Protein AF-A0A3G8LV46-F1 (afdb_monomer_lite)

Structure (mmCIF, N/CA/C/O backbone):
data_AF-A0A3G8LV46-F1
#
_entry.id   AF-A0A3G8LV46-F1
#
loop_
_atom_site.group_PDB
_atom_s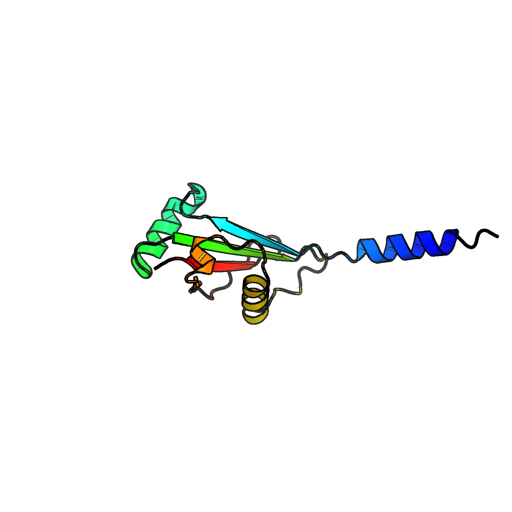ite.id
_atom_site.type_symbol
_atom_site.label_atom_id
_atom_site.label_alt_id
_atom_site.label_comp_id
_atom_site.label_asym_id
_atom_site.label_entity_id
_atom_site.label_seq_id
_atom_site.pdbx_PDB_ins_code
_atom_site.Cartn_x
_atom_site.Cartn_y
_atom_site.Cartn_z
_atom_site.occupancy
_atom_site.B_iso_or_equiv
_atom_site.auth_seq_id
_atom_site.auth_comp_id
_atom_site.auth_asym_id
_atom_site.auth_atom_id
_atom_site.pdbx_PDB_model_num
ATOM 1 N N . MET A 1 1 ? 39.991 30.733 -20.916 1.00 45.88 1 MET A N 1
ATOM 2 C CA . MET A 1 1 ? 39.259 29.447 -21.000 1.00 45.88 1 MET A CA 1
ATOM 3 C C . MET A 1 1 ? 38.400 29.296 -19.752 1.00 45.88 1 MET A C 1
ATOM 5 O O . MET A 1 1 ? 38.943 29.191 -18.657 1.00 45.88 1 MET A O 1
ATOM 9 N N . ASN A 1 2 ? 37.077 29.394 -19.909 1.00 48.84 2 ASN A N 1
ATOM 10 C CA . ASN A 1 2 ? 36.106 29.423 -18.810 1.00 48.84 2 ASN A CA 1
ATOM 11 C C . ASN A 1 2 ? 36.017 28.058 -18.111 1.00 48.84 2 ASN A C 1
ATOM 13 O O . ASN A 1 2 ? 35.377 27.138 -18.613 1.00 48.84 2 ASN A O 1
ATOM 17 N N . LYS A 1 3 ? 36.612 27.947 -16.917 1.00 51.34 3 LYS A N 1
ATOM 18 C CA . LYS A 1 3 ? 36.525 26.761 -16.038 1.00 51.34 3 LYS A CA 1
ATOM 19 C C . LYS A 1 3 ? 35.105 26.480 -15.511 1.00 51.34 3 LYS A C 1
ATOM 21 O O . LYS A 1 3 ? 34.880 25.443 -14.903 1.00 51.34 3 LYS A O 1
ATOM 26 N N . LEU A 1 4 ? 34.153 27.382 -15.763 1.00 54.78 4 LEU A N 1
ATOM 27 C CA . LEU A 1 4 ? 32.731 27.232 -15.430 1.00 54.78 4 LEU A CA 1
ATOM 28 C C . LEU A 1 4 ? 31.990 26.270 -16.371 1.00 54.78 4 LEU A C 1
ATOM 30 O O . LEU A 1 4 ? 31.031 25.631 -15.955 1.00 54.78 4 LEU A O 1
ATOM 34 N N . PHE A 1 5 ? 32.443 26.126 -17.618 1.00 54.53 5 PHE A N 1
ATOM 35 C CA . PHE A 1 5 ? 31.767 25.300 -18.622 1.00 54.53 5 PHE A CA 1
ATOM 36 C C . PHE A 1 5 ? 31.687 23.795 -18.271 1.00 54.53 5 PHE A C 1
ATOM 38 O O . PHE A 1 5 ? 30.598 23.232 -18.372 1.00 54.53 5 PHE A O 1
ATOM 45 N N . PRO A 1 6 ? 32.758 23.125 -17.787 1.00 54.97 6 PRO A N 1
ATOM 46 C CA . PRO A 1 6 ? 32.660 21.717 -17.386 1.00 54.97 6 PRO A CA 1
ATOM 47 C C . PRO A 1 6 ? 31.802 21.505 -16.128 1.00 54.97 6 PRO A C 1
ATOM 49 O O . PRO A 1 6 ? 31.249 20.424 -15.949 1.00 54.97 6 PRO A O 1
ATOM 52 N N . LEU A 1 7 ? 31.648 22.532 -15.280 1.00 54.31 7 LEU A N 1
ATOM 53 C CA . LEU A 1 7 ? 30.827 22.468 -14.068 1.00 54.31 7 LEU A CA 1
ATOM 54 C C . LEU A 1 7 ? 29.328 22.412 -14.407 1.00 54.31 7 LEU A C 1
ATOM 56 O O . LEU A 1 7 ? 28.600 21.597 -13.849 1.00 54.31 7 LEU A O 1
ATOM 60 N N . PHE A 1 8 ? 28.878 23.222 -15.373 1.00 55.59 8 PHE A N 1
ATOM 61 C CA . PHE A 1 8 ? 27.500 23.173 -15.876 1.00 55.59 8 PHE A CA 1
ATOM 62 C C . PHE A 1 8 ? 27.192 21.864 -16.613 1.00 55.59 8 PHE A C 1
ATOM 64 O O . PHE A 1 8 ? 26.067 21.373 -16.542 1.00 55.59 8 PHE A O 1
ATOM 71 N N . LEU A 1 9 ? 28.181 21.269 -17.289 1.00 53.62 9 LEU A N 1
ATOM 72 C CA . LEU A 1 9 ? 28.005 19.982 -17.963 1.00 53.62 9 LEU A CA 1
ATOM 73 C C . LEU A 1 9 ? 27.849 18.828 -16.958 1.00 53.62 9 LEU A C 1
ATOM 75 O O . LEU A 1 9 ? 26.969 17.991 -17.130 1.00 53.62 9 LEU A O 1
ATOM 79 N N . ALA A 1 10 ? 28.646 18.822 -15.883 1.00 55.12 10 ALA A N 1
ATOM 80 C CA . ALA A 1 10 ? 28.564 17.821 -14.816 1.00 55.12 10 ALA A CA 1
ATOM 81 C C . ALA A 1 10 ? 27.259 17.911 -13.999 1.00 55.12 10 ALA A C 1
ATOM 83 O O . ALA A 1 10 ? 26.724 16.892 -13.568 1.00 55.12 10 ALA A O 1
ATOM 84 N N . LEU A 1 11 ? 26.721 19.120 -13.807 1.00 47.56 11 LEU A N 1
ATOM 85 C CA . LEU A 1 11 ? 25.454 19.315 -13.097 1.00 47.56 11 LEU A CA 1
ATOM 86 C C . LEU A 1 11 ? 24.252 18.806 -13.916 1.00 47.56 11 LEU A C 1
ATOM 88 O O . LEU A 1 11 ? 23.343 18.194 -13.362 1.00 47.56 11 LEU A O 1
ATOM 92 N N . ASN A 1 12 ? 24.268 19.009 -15.240 1.00 47.44 12 ASN A N 1
ATOM 93 C CA . ASN A 1 12 ? 23.204 18.540 -16.135 1.00 47.44 12 ASN A CA 1
ATOM 94 C C . ASN A 1 12 ? 23.212 17.015 -16.324 1.00 47.44 12 ASN A C 1
ATOM 96 O O . ASN A 1 12 ? 22.146 16.410 -16.410 1.00 47.44 12 ASN A O 1
ATOM 100 N N . THR A 1 13 ? 24.383 16.368 -16.336 1.00 49.38 13 THR A N 1
ATOM 101 C CA . THR A 1 13 ? 24.458 14.898 -16.414 1.00 49.38 13 THR A CA 1
ATOM 102 C C . THR A 1 13 ? 24.032 14.213 -15.116 1.00 49.38 13 THR A C 1
ATOM 104 O O . THR A 1 13 ? 23.474 13.121 -15.173 1.00 49.38 13 THR A O 1
ATOM 107 N N . MET A 1 14 ? 24.214 14.849 -13.953 1.00 44.69 14 MET A N 1
ATOM 108 C CA . MET A 1 14 ? 23.689 14.332 -12.681 1.00 44.69 14 MET A CA 1
ATOM 109 C C . MET A 1 14 ? 22.156 14.422 -12.575 1.00 44.69 14 MET A C 1
ATOM 111 O O . MET A 1 14 ? 21.549 13.568 -11.935 1.00 44.69 14 MET A O 1
ATOM 115 N N . LEU A 1 15 ? 21.521 15.407 -13.220 1.00 43.84 15 LEU A N 1
ATOM 116 C CA . LEU A 1 15 ? 20.061 15.596 -13.187 1.00 43.84 15 LEU A CA 1
ATOM 117 C C . LEU A 1 15 ? 19.293 14.617 -14.092 1.00 43.84 15 LEU A C 1
ATOM 119 O O . LEU A 1 15 ? 18.166 14.251 -13.772 1.00 43.84 15 LEU A O 1
ATOM 123 N N . LEU A 1 16 ? 19.908 14.137 -15.177 1.00 43.72 16 LEU A N 1
ATOM 124 C CA . LEU A 1 16 ? 19.315 13.127 -16.070 1.00 43.72 16 LEU A CA 1
ATOM 125 C C . LEU A 1 16 ? 19.239 11.722 -15.438 1.00 43.72 16 LEU A C 1
ATOM 127 O O . LEU A 1 16 ? 18.541 10.854 -15.947 1.00 43.72 16 LEU A O 1
ATOM 131 N N . GLY A 1 17 ? 19.931 11.499 -14.315 1.00 43.31 17 GLY A N 1
ATOM 132 C CA . GLY A 1 17 ? 19.890 10.254 -13.541 1.00 43.31 17 GLY A CA 1
ATOM 133 C C . GLY A 1 17 ? 18.846 10.231 -12.420 1.00 43.31 17 GLY A C 1
ATOM 134 O O . GLY A 1 17 ? 18.815 9.273 -11.643 1.00 43.31 17 GLY A O 1
ATOM 135 N N . CYS A 1 18 ? 18.002 11.262 -12.298 1.00 49.38 18 CYS A N 1
ATOM 136 C CA . CYS A 1 18 ? 16.860 11.245 -11.389 1.00 49.38 18 CYS A CA 1
ATOM 137 C C . CYS A 1 18 ? 15.808 10.271 -11.924 1.00 49.38 18 CYS A C 1
ATOM 139 O O . CYS A 1 18 ? 14.830 10.659 -12.554 1.00 49.38 18 CYS A O 1
ATOM 141 N N . THR A 1 19 ? 16.015 8.985 -11.651 1.00 51.94 19 THR A N 1
ATOM 142 C CA . THR A 1 19 ? 14.939 7.996 -11.661 1.00 51.94 19 THR A CA 1
ATOM 143 C C . THR A 1 19 ? 13.876 8.482 -10.681 1.00 51.94 19 THR A C 1
ATOM 145 O O . THR A 1 19 ? 14.013 8.385 -9.463 1.00 51.94 19 THR A O 1
ATOM 148 N N . SER A 1 20 ? 12.850 9.131 -11.225 1.00 56.06 20 SER A N 1
ATOM 149 C CA . SER A 1 20 ? 11.642 9.476 -10.497 1.00 56.06 20 SER A CA 1
ATOM 150 C C . SER A 1 20 ? 11.030 8.150 -10.063 1.00 56.06 20 SER A C 1
ATOM 152 O O . SER A 1 20 ? 10.620 7.359 -10.906 1.00 56.06 20 SER A O 1
ATOM 154 N N . ILE A 1 21 ? 11.063 7.845 -8.770 1.00 61.78 21 ILE A N 1
ATOM 155 C CA . ILE A 1 21 ? 10.199 6.809 -8.216 1.00 61.78 21 ILE A CA 1
ATOM 156 C C . ILE A 1 21 ? 9.034 7.567 -7.606 1.00 61.78 21 ILE A C 1
ATOM 158 O O . ILE A 1 21 ? 9.195 8.176 -6.543 1.00 61.78 21 ILE A O 1
ATOM 162 N N . ASP A 1 22 ? 7.891 7.563 -8.284 1.00 72.12 22 ASP A N 1
ATOM 163 C CA . ASP A 1 22 ? 6.668 8.115 -7.706 1.00 72.12 22 ASP A CA 1
ATOM 164 C C . ASP A 1 22 ? 6.064 7.053 -6.790 1.00 72.12 22 ASP A C 1
ATOM 166 O O . ASP A 1 22 ? 5.818 5.922 -7.213 1.00 72.12 22 ASP A O 1
ATOM 170 N N . ASN A 1 23 ? 5.907 7.403 -5.515 1.00 79.12 23 ASN A N 1
ATOM 171 C CA . ASN A 1 23 ? 5.294 6.532 -4.525 1.00 79.12 23 ASN A CA 1
ATOM 172 C C . ASN A 1 23 ? 4.094 7.255 -3.931 1.00 79.12 23 ASN A C 1
ATOM 174 O O . ASN A 1 23 ? 4.237 8.390 -3.468 1.00 79.12 23 ASN A O 1
ATOM 178 N N . ARG A 1 24 ? 2.939 6.597 -3.882 1.00 85.25 24 ARG A N 1
ATOM 179 C CA . ARG A 1 24 ? 1.722 7.199 -3.329 1.00 85.25 24 ARG A CA 1
ATOM 180 C C . ARG A 1 24 ? 0.855 6.181 -2.613 1.00 85.25 24 ARG A C 1
ATOM 182 O O . ARG A 1 24 ? 0.818 5.014 -2.987 1.00 85.25 24 ARG A O 1
ATOM 189 N N . PHE A 1 25 ? 0.138 6.665 -1.605 1.00 88.94 25 PHE A N 1
ATOM 190 C CA . PHE A 1 25 ? -1.038 5.991 -1.074 1.00 88.94 25 PHE A CA 1
ATOM 191 C C . PHE A 1 25 ? -2.261 6.504 -1.835 1.00 88.94 25 PHE A C 1
ATOM 193 O O . PHE A 1 25 ? -2.460 7.714 -1.930 1.00 88.94 25 PHE A O 1
ATOM 200 N N . LEU A 1 26 ? -3.058 5.590 -2.372 1.00 88.69 26 LEU A N 1
ATOM 201 C CA . LEU A 1 26 ? -4.365 5.867 -2.946 1.00 88.69 26 LEU A CA 1
ATOM 202 C C . LEU A 1 26 ? -5.432 5.350 -1.994 1.00 88.69 26 LEU A C 1
ATOM 204 O O . LEU A 1 26 ? -5.435 4.165 -1.659 1.00 88.69 26 LEU A O 1
ATOM 208 N N . ASP A 1 27 ? -6.320 6.243 -1.575 1.00 90.69 27 ASP A N 1
ATOM 209 C CA . ASP A 1 27 ? -7.520 5.885 -0.831 1.00 90.69 27 ASP A CA 1
ATOM 210 C C . ASP A 1 27 ? -8.524 5.240 -1.791 1.00 90.69 27 ASP A C 1
ATOM 212 O O . ASP A 1 27 ? -8.926 5.850 -2.788 1.00 90.69 27 ASP A O 1
ATOM 216 N N . ILE A 1 28 ? -8.888 3.987 -1.523 1.00 89.12 28 ILE A N 1
ATOM 217 C CA . ILE A 1 28 ? -9.848 3.259 -2.361 1.00 89.12 28 ILE A CA 1
ATOM 218 C C . ILE A 1 28 ? -11.267 3.293 -1.808 1.00 89.12 28 ILE A C 1
ATOM 220 O O . ILE A 1 28 ? -12.197 2.934 -2.522 1.00 89.12 28 ILE A O 1
ATOM 224 N N . ASN A 1 29 ? -11.437 3.762 -0.574 1.00 89.50 29 ASN A N 1
ATOM 225 C CA . ASN A 1 29 ? -12.735 3.905 0.075 1.00 89.50 29 ASN A CA 1
ATOM 226 C C . ASN A 1 29 ? -13.523 5.054 -0.569 1.00 89.50 29 ASN A C 1
ATOM 228 O O . ASN A 1 29 ? -14.739 4.978 -0.718 1.00 89.50 29 ASN A O 1
ATOM 232 N N . GLU A 1 30 ? -12.825 6.108 -0.997 1.00 86.19 30 GLU A N 1
ATOM 233 C CA . GLU A 1 30 ? -13.437 7.304 -1.594 1.00 86.19 30 GLU A CA 1
ATOM 234 C C . GLU A 1 30 ? -13.496 7.271 -3.132 1.00 86.19 30 GLU A C 1
ATOM 236 O O . GLU A 1 30 ? -14.092 8.146 -3.769 1.00 86.19 30 GLU A O 1
ATOM 241 N N . ASN A 1 31 ? -12.874 6.275 -3.764 1.00 82.62 31 ASN A N 1
ATOM 242 C CA . ASN A 1 31 ? -12.686 6.254 -5.207 1.00 82.62 31 ASN A CA 1
ATOM 243 C C . ASN A 1 31 ? -13.669 5.303 -5.904 1.00 82.62 31 ASN A C 1
ATOM 245 O O . ASN A 1 31 ? -13.516 4.084 -5.868 1.00 82.62 31 ASN A O 1
ATOM 249 N N . HIS A 1 32 ? -14.638 5.877 -6.623 1.00 84.75 32 HIS A N 1
ATOM 250 C CA . HIS A 1 32 ? -15.674 5.129 -7.346 1.00 84.75 32 HIS A CA 1
ATOM 251 C C . HIS A 1 32 ? -15.135 4.091 -8.344 1.00 84.75 32 HIS A C 1
ATOM 253 O O . HIS A 1 32 ? -15.800 3.083 -8.568 1.00 84.75 32 HIS A O 1
ATOM 259 N N . TYR A 1 33 ? -13.940 4.289 -8.916 1.00 80.88 33 TYR A N 1
ATOM 260 C CA . TYR A 1 33 ? -13.323 3.305 -9.815 1.00 80.88 33 TYR A CA 1
ATOM 261 C C . TYR A 1 33 ? -12.968 1.991 -9.111 1.00 80.88 33 TYR A C 1
ATOM 263 O O . TYR A 1 33 ? -12.857 0.957 -9.765 1.00 80.88 33 TYR A O 1
ATOM 271 N N . TYR A 1 34 ? -12.802 2.024 -7.789 1.00 83.88 34 TYR A N 1
ATOM 272 C CA . TYR A 1 34 ? -12.444 0.871 -6.974 1.00 83.88 34 TYR A CA 1
ATOM 273 C C . TYR A 1 34 ? -13.631 0.288 -6.199 1.00 83.88 34 TYR A C 1
ATOM 275 O O . TYR A 1 34 ? -13.425 -0.650 -5.442 1.00 83.88 34 TYR A O 1
ATOM 283 N N . ALA A 1 35 ? -14.863 0.772 -6.393 1.00 86.88 35 ALA A N 1
ATOM 284 C CA . ALA A 1 35 ? -16.015 0.380 -5.572 1.00 86.88 35 ALA A CA 1
ATOM 285 C C . ALA A 1 35 ? -16.317 -1.134 -5.600 1.00 86.88 35 ALA A C 1
ATOM 287 O O . ALA A 1 35 ? -16.469 -1.758 -4.550 1.00 86.88 35 ALA A O 1
ATOM 288 N N . ASP A 1 36 ? -16.353 -1.748 -6.787 1.00 86.62 36 ASP A N 1
ATOM 289 C CA . ASP A 1 36 ? -16.606 -3.194 -6.921 1.00 86.62 36 ASP A CA 1
ATOM 290 C C . ASP A 1 36 ? -15.473 -4.035 -6.319 1.00 86.62 36 ASP A C 1
ATOM 292 O O . ASP A 1 36 ? -15.678 -5.109 -5.744 1.00 86.62 36 ASP A O 1
ATOM 296 N N . TRP A 1 37 ? -14.250 -3.532 -6.442 1.00 84.31 37 TRP A N 1
ATOM 297 C CA . TRP A 1 37 ? -13.073 -4.204 -5.923 1.00 84.31 37 TRP A CA 1
ATOM 298 C C . TRP A 1 37 ? -12.955 -4.063 -4.399 1.00 84.31 37 TRP A C 1
ATOM 300 O O . TRP A 1 37 ? -12.656 -5.048 -3.728 1.00 84.31 37 TRP A O 1
ATOM 310 N N . LEU A 1 38 ? -13.290 -2.895 -3.841 1.00 87.81 38 LEU A N 1
ATOM 311 C CA . LEU A 1 38 ? -13.418 -2.668 -2.402 1.00 87.81 38 LEU A CA 1
ATOM 312 C C . LEU A 1 38 ? -14.394 -3.674 -1.792 1.00 87.81 38 LEU A C 1
ATOM 314 O O . LEU A 1 38 ? -14.030 -4.372 -0.852 1.00 87.81 38 LEU A O 1
ATOM 318 N N . LYS A 1 39 ? -15.572 -3.848 -2.403 1.00 89.75 39 LYS A N 1
ATOM 319 C CA . LYS A 1 39 ? -16.544 -4.857 -1.967 1.00 89.75 39 LYS A CA 1
ATOM 320 C C . LYS A 1 39 ? -15.944 -6.269 -1.944 1.00 89.75 39 LYS A C 1
ATOM 322 O O . LYS A 1 39 ? -16.122 -7.004 -0.979 1.00 89.75 39 LYS A O 1
ATOM 327 N N . THR A 1 40 ? -15.196 -6.635 -2.986 1.00 88.56 40 THR A N 1
ATOM 328 C CA . THR A 1 40 ? -14.526 -7.946 -3.074 1.00 88.56 40 THR A CA 1
ATOM 329 C C . THR A 1 40 ? -13.499 -8.137 -1.951 1.00 88.56 40 THR A C 1
ATOM 331 O O . THR A 1 40 ? -13.386 -9.217 -1.365 1.00 88.56 40 THR A O 1
ATOM 334 N N . ILE A 1 41 ? -12.741 -7.086 -1.632 1.00 85.94 41 ILE A N 1
ATOM 335 C CA . ILE A 1 41 ? -11.777 -7.107 -0.532 1.00 85.94 41 ILE A CA 1
ATOM 336 C C . ILE A 1 41 ? -12.468 -7.229 0.816 1.00 85.94 41 ILE A C 1
ATOM 338 O O . ILE A 1 41 ? -12.019 -8.032 1.633 1.00 85.94 41 ILE A O 1
ATOM 342 N N . GLU A 1 42 ? -13.531 -6.465 1.048 1.00 90.38 42 GLU A N 1
ATOM 343 C CA . GLU A 1 42 ? -14.269 -6.474 2.309 1.00 90.38 42 GLU A CA 1
ATOM 344 C C . GLU A 1 42 ? -14.924 -7.828 2.578 1.00 90.38 42 GLU A C 1
ATOM 346 O O . GLU A 1 42 ? -14.898 -8.310 3.708 1.00 90.38 42 GLU A O 1
ATOM 351 N N . GLU A 1 43 ? -15.420 -8.508 1.543 1.00 91.25 43 GLU A N 1
ATOM 352 C CA . GLU A 1 43 ? -15.937 -9.877 1.663 1.00 91.25 43 GLU A CA 1
ATOM 353 C C . GLU A 1 43 ? -14.865 -10.872 2.148 1.00 91.25 43 GLU A C 1
ATOM 355 O O . GLU A 1 43 ? -15.183 -11.835 2.846 1.00 91.25 43 GLU A O 1
ATOM 360 N N . SER A 1 44 ? -13.594 -10.632 1.812 1.00 88.69 44 SER A N 1
ATOM 361 C CA . SER A 1 44 ? -12.480 -11.539 2.127 1.00 88.69 44 SER A CA 1
ATOM 362 C C . SER A 1 44 ? -11.707 -11.156 3.393 1.00 88.69 44 SER A C 1
ATOM 364 O O . SER A 1 44 ? -11.152 -12.025 4.060 1.00 88.69 44 SER A O 1
ATOM 366 N N . ASN A 1 45 ? -11.654 -9.864 3.724 1.00 87.88 45 ASN A N 1
ATOM 367 C CA . ASN A 1 45 ? -10.805 -9.312 4.785 1.00 87.88 45 ASN A CA 1
ATOM 368 C C . ASN A 1 45 ? -11.607 -8.569 5.872 1.00 87.88 45 ASN A C 1
ATOM 370 O O . ASN A 1 45 ? -11.043 -8.181 6.895 1.00 87.88 45 ASN A O 1
ATOM 374 N N . GLY A 1 46 ? -12.923 -8.420 5.700 1.00 88.94 46 GLY A N 1
ATOM 375 C CA . GLY A 1 46 ? -13.824 -7.671 6.579 1.00 88.94 46 GLY A CA 1
ATOM 376 C C . GLY A 1 46 ? -13.952 -6.197 6.191 1.00 88.94 46 GLY A C 1
ATOM 377 O O . GLY A 1 46 ? -13.158 -5.672 5.422 1.00 88.94 46 GLY A O 1
ATOM 378 N N . GLU A 1 47 ? -14.937 -5.495 6.739 1.00 89.88 47 GLU A N 1
ATOM 379 C CA . GLU A 1 47 ? -15.079 -4.045 6.533 1.00 89.88 47 GLU A CA 1
ATOM 380 C C . GLU A 1 47 ? -13.867 -3.288 7.106 1.00 89.88 47 GLU A C 1
ATOM 382 O O . GLU A 1 47 ? -13.286 -3.689 8.124 1.00 89.88 47 GLU A O 1
ATOM 387 N N . GLY A 1 48 ? -13.439 -2.203 6.460 1.00 89.94 48 GLY A N 1
ATOM 388 C CA . GLY A 1 48 ? -12.262 -1.464 6.917 1.00 89.94 48 GLY A CA 1
ATOM 389 C C . GLY A 1 48 ? -11.854 -0.300 6.026 1.00 89.94 48 GLY A C 1
ATOM 390 O O . GLY A 1 48 ? -12.504 -0.006 5.032 1.00 89.94 48 GLY A O 1
ATOM 391 N N . VAL A 1 49 ? -10.754 0.360 6.402 1.00 93.00 49 VAL A N 1
ATOM 392 C CA . VAL A 1 49 ? -10.154 1.424 5.592 1.00 93.00 49 VAL A CA 1
ATOM 393 C C . VAL A 1 49 ? -9.026 0.835 4.765 1.00 93.00 49 VAL A C 1
ATOM 395 O O . VAL A 1 49 ? -8.034 0.334 5.300 1.00 93.00 49 VAL A O 1
ATOM 398 N N . TYR A 1 50 ? -9.166 0.918 3.451 1.00 91.88 50 TYR A N 1
ATOM 399 C CA . TYR A 1 50 ? -8.243 0.296 2.518 1.00 91.88 50 TYR A CA 1
ATOM 400 C C . TYR A 1 50 ? -7.483 1.318 1.681 1.00 91.88 50 TYR A C 1
ATOM 402 O O . TYR A 1 50 ? -8.019 2.343 1.261 1.00 91.88 50 TYR A O 1
ATOM 410 N N . PHE A 1 51 ? -6.221 1.009 1.404 1.00 91.50 51 PHE A N 1
ATOM 411 C CA . PHE A 1 51 ? -5.347 1.809 0.564 1.00 91.50 51 PHE A CA 1
ATOM 412 C C . PHE A 1 51 ? -4.588 0.934 -0.427 1.00 91.50 51 PHE A C 1
ATOM 414 O O . PHE A 1 51 ? -4.253 -0.220 -0.155 1.00 91.50 51 PHE A O 1
ATOM 421 N N . ILE A 1 52 ? -4.233 1.532 -1.558 1.00 87.94 52 ILE A N 1
ATOM 422 C CA . ILE A 1 52 ? -3.212 1.003 -2.459 1.00 87.94 52 ILE A CA 1
ATOM 423 C C . ILE A 1 52 ? -1.935 1.801 -2.233 1.00 87.94 52 ILE A C 1
ATOM 425 O O . ILE A 1 52 ? -1.953 3.028 -2.302 1.00 87.94 52 ILE A O 1
ATOM 429 N N . PHE A 1 53 ? -0.816 1.123 -2.003 1.00 87.75 53 PHE A N 1
ATOM 430 C CA . PHE A 1 53 ? 0.495 1.737 -2.152 1.00 87.75 53 PHE A CA 1
ATOM 431 C C . PHE A 1 53 ? 1.037 1.450 -3.544 1.00 87.75 53 PHE A C 1
ATOM 433 O O . PHE A 1 53 ? 1.330 0.300 -3.869 1.00 87.75 53 PHE A O 1
ATOM 440 N N . GLU A 1 54 ? 1.192 2.496 -4.345 1.00 81.81 54 GLU A N 1
ATOM 441 C CA . GLU A 1 54 ? 1.803 2.408 -5.665 1.00 81.81 54 GLU A CA 1
ATOM 442 C C . GLU A 1 54 ? 3.264 2.838 -5.598 1.00 81.81 54 GLU A C 1
ATOM 444 O O . GLU A 1 54 ? 3.581 3.857 -4.982 1.00 81.81 54 GLU A O 1
ATOM 449 N N . ALA A 1 55 ? 4.137 2.097 -6.274 1.00 78.75 55 ALA A N 1
ATOM 450 C CA . ALA A 1 55 ? 5.506 2.498 -6.563 1.00 78.75 55 ALA A CA 1
ATOM 451 C C . ALA A 1 55 ? 5.757 2.361 -8.069 1.00 78.75 55 ALA A C 1
ATOM 453 O O . ALA A 1 55 ? 5.760 1.251 -8.604 1.00 78.75 55 ALA A O 1
ATOM 454 N N . VAL A 1 56 ? 5.975 3.486 -8.749 1.00 69.44 56 VAL A N 1
ATOM 455 C CA . VAL A 1 56 ? 6.227 3.533 -10.195 1.00 69.44 56 VAL A CA 1
ATOM 456 C C . VAL A 1 56 ? 7.690 3.878 -10.437 1.00 69.44 56 VAL A C 1
ATOM 458 O O . VAL A 1 56 ? 8.146 4.950 -10.042 1.00 69.44 56 VAL A O 1
ATOM 461 N N . ASP A 1 57 ? 8.436 2.964 -11.063 1.00 64.94 57 ASP A N 1
ATOM 462 C CA . ASP A 1 57 ? 9.823 3.193 -11.480 1.00 64.94 57 ASP A CA 1
ATOM 463 C C . ASP A 1 57 ? 9.831 3.684 -12.936 1.00 64.94 57 ASP A C 1
ATOM 465 O O . ASP A 1 57 ? 9.627 2.904 -13.863 1.00 64.94 57 ASP A O 1
ATOM 469 N N . PHE A 1 58 ? 10.058 4.986 -13.139 1.00 57.88 58 PHE A N 1
ATOM 470 C CA . PHE A 1 58 ? 10.101 5.600 -14.473 1.00 57.88 58 PHE A CA 1
ATOM 471 C C . PHE A 1 58 ? 11.453 5.418 -15.190 1.00 57.88 58 PHE A C 1
ATOM 473 O O . PHE A 1 58 ? 11.749 6.148 -16.137 1.00 57.88 58 PHE A O 1
ATOM 480 N N . SER A 1 59 ? 12.325 4.504 -14.746 1.00 55.84 59 SER A N 1
ATOM 481 C CA . SER A 1 59 ? 13.581 4.252 -15.459 1.00 55.84 59 SER A CA 1
ATO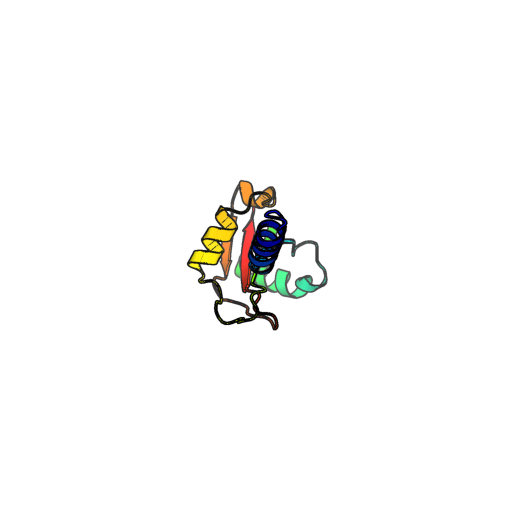M 482 C C . SER A 1 59 ? 13.323 3.692 -16.864 1.00 55.84 59 SER A C 1
ATOM 484 O O . SER A 1 59 ? 12.559 2.745 -17.037 1.00 55.84 59 SER A O 1
ATOM 486 N N . GLU A 1 60 ? 14.022 4.237 -17.870 1.00 50.00 60 GLU A N 1
ATOM 487 C CA . GLU A 1 60 ? 13.889 3.890 -19.303 1.00 50.00 60 GLU A CA 1
ATOM 488 C C . GLU A 1 60 ? 14.068 2.396 -19.619 1.00 50.00 60 GLU A C 1
ATOM 490 O O . GLU A 1 60 ? 13.735 1.946 -20.711 1.00 50.00 60 GLU A O 1
ATOM 495 N N . THR A 1 61 ? 14.587 1.613 -18.671 1.00 49.94 61 THR A N 1
ATOM 496 C CA . THR A 1 61 ? 14.769 0.172 -18.856 1.00 49.94 61 THR A CA 1
ATOM 497 C C . THR A 1 61 ? 13.558 -0.647 -18.435 1.00 49.94 61 THR A C 1
ATOM 499 O O . THR A 1 61 ? 13.452 -1.771 -18.900 1.00 49.94 61 THR A O 1
ATOM 502 N N . GLY A 1 62 ? 12.652 -0.163 -17.570 1.00 49.62 62 GLY A N 1
ATOM 503 C CA . GLY A 1 62 ? 11.4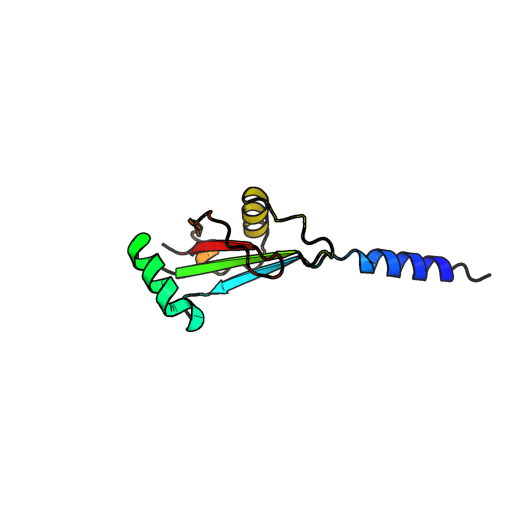73 -0.923 -17.099 1.00 49.62 62 GLY A CA 1
ATOM 504 C C . GLY A 1 62 ? 11.769 -2.306 -16.476 1.00 49.62 62 GLY A C 1
ATOM 505 O O . GLY A 1 62 ? 10.860 -3.026 -16.064 1.00 49.62 62 GLY A O 1
ATOM 506 N N . GLU A 1 63 ? 13.041 -2.705 -16.403 1.00 50.12 63 GLU A N 1
ATOM 507 C CA . GLU A 1 63 ? 13.481 -4.070 -16.118 1.00 50.12 63 GLU A CA 1
ATOM 508 C C . GLU A 1 63 ? 13.521 -4.345 -14.616 1.00 50.12 63 GLU A C 1
ATOM 510 O O . GLU A 1 63 ? 13.377 -5.487 -14.170 1.00 50.12 63 GLU A O 1
ATOM 515 N N . LYS A 1 64 ? 13.684 -3.300 -13.799 1.00 55.28 64 LYS A N 1
ATOM 516 C CA . LYS A 1 64 ? 13.802 -3.434 -12.347 1.00 55.28 64 LYS A CA 1
ATOM 517 C C . LYS A 1 64 ? 12.459 -3.251 -11.668 1.00 55.28 64 LYS A C 1
ATOM 519 O O . LYS A 1 64 ? 12.253 -2.301 -10.921 1.00 55.28 64 LYS A O 1
ATOM 524 N N . LYS A 1 65 ? 11.590 -4.244 -11.844 1.00 59.06 65 LYS A N 1
ATOM 525 C CA . LYS A 1 65 ? 10.427 -4.405 -10.970 1.00 59.06 65 LYS A CA 1
ATOM 526 C C . LYS A 1 65 ? 10.905 -4.454 -9.504 1.00 59.06 65 LYS A C 1
ATOM 528 O O . LYS A 1 65 ? 11.782 -5.277 -9.196 1.00 59.06 65 LYS A O 1
ATOM 533 N N . PRO A 1 66 ? 10.421 -3.583 -8.601 1.00 60.34 66 PRO A N 1
ATOM 534 C CA . PRO A 1 66 ? 10.749 -3.683 -7.187 1.00 60.34 66 PRO A CA 1
ATOM 535 C C . PRO A 1 66 ? 10.430 -5.091 -6.644 1.00 60.34 66 PRO A C 1
ATOM 537 O O . PRO A 1 66 ? 9.547 -5.805 -7.104 1.00 60.34 66 PRO A O 1
ATOM 540 N N . SER A 1 67 ? 11.216 -5.577 -5.685 1.00 70.56 67 SER A N 1
ATOM 541 C CA . SER A 1 67 ? 10.827 -6.794 -4.966 1.00 70.56 67 SER A CA 1
ATOM 542 C C . SER A 1 67 ? 9.757 -6.447 -3.931 1.00 70.56 67 SER A C 1
ATOM 544 O O . SER A 1 67 ? 9.764 -5.334 -3.407 1.00 70.56 67 SER A O 1
ATOM 546 N N . LEU A 1 68 ? 8.920 -7.409 -3.526 1.00 72.81 68 LEU A N 1
ATOM 547 C CA . LEU A 1 68 ? 7.998 -7.243 -2.388 1.00 72.81 68 LEU A CA 1
ATOM 548 C C . LEU A 1 68 ? 8.723 -6.671 -1.154 1.00 72.81 68 LEU A C 1
ATOM 550 O O . LEU A 1 68 ? 8.241 -5.761 -0.484 1.00 72.81 68 LEU A O 1
ATOM 554 N N . ARG A 1 69 ? 9.953 -7.138 -0.902 1.00 76.06 69 ARG A N 1
ATOM 555 C CA . ARG A 1 69 ? 10.838 -6.606 0.145 1.00 76.06 69 ARG A CA 1
ATOM 556 C C . ARG A 1 69 ? 11.165 -5.120 -0.051 1.00 76.06 69 ARG A C 1
ATOM 558 O O . ARG A 1 69 ? 11.230 -4.379 0.928 1.00 76.06 69 ARG A O 1
ATOM 565 N N . ARG A 1 70 ? 11.412 -4.683 -1.288 1.00 76.31 70 ARG A N 1
ATOM 566 C CA . ARG A 1 70 ? 11.646 -3.272 -1.622 1.00 76.31 70 ARG A CA 1
ATOM 567 C C . ARG A 1 70 ? 10.373 -2.448 -1.442 1.00 76.31 70 ARG A C 1
ATOM 569 O O . ARG A 1 70 ? 10.475 -1.400 -0.823 1.00 76.31 70 ARG A O 1
ATOM 576 N N . LEU A 1 71 ? 9.208 -2.923 -1.881 1.00 78.44 71 LEU A N 1
ATOM 577 C CA . LEU A 1 71 ? 7.930 -2.227 -1.677 1.00 78.44 71 LEU A CA 1
ATOM 578 C C . LEU A 1 71 ? 7.602 -2.053 -0.190 1.00 78.44 71 LEU A C 1
ATOM 580 O O . LEU A 1 71 ? 7.365 -0.935 0.252 1.00 78.44 71 LEU A O 1
ATOM 584 N N . LYS A 1 72 ? 7.732 -3.114 0.618 1.00 81.88 72 LYS A N 1
ATOM 585 C CA . LYS A 1 72 ? 7.591 -3.037 2.086 1.00 81.88 72 LYS A CA 1
ATOM 586 C C . LYS A 1 72 ? 8.537 -1.998 2.703 1.00 81.88 72 LYS A C 1
ATOM 588 O O . LYS A 1 72 ? 8.155 -1.261 3.610 1.00 81.88 72 LYS A O 1
ATOM 593 N N . LYS A 1 73 ? 9.770 -1.899 2.190 1.00 84.25 73 LYS A N 1
ATOM 594 C CA . LYS A 1 73 ? 10.737 -0.870 2.605 1.00 84.25 73 LYS A CA 1
ATOM 595 C C . LYS A 1 73 ? 10.335 0.538 2.143 1.00 84.25 73 LYS A C 1
ATOM 597 O O . LYS A 1 73 ? 10.553 1.492 2.878 1.00 84.25 73 LYS A O 1
ATOM 602 N N . LEU A 1 74 ? 9.778 0.692 0.944 1.00 84.00 74 LEU A N 1
ATOM 603 C CA . LEU A 1 74 ? 9.299 1.984 0.446 1.00 84.00 74 LEU A CA 1
ATOM 604 C C . LEU A 1 74 ? 8.112 2.479 1.275 1.00 84.00 74 LEU A C 1
ATOM 606 O O . LEU A 1 74 ? 8.142 3.617 1.735 1.00 84.00 74 LEU A O 1
ATOM 610 N N . ILE A 1 75 ? 7.153 1.598 1.566 1.00 86.69 75 ILE A N 1
ATOM 611 C CA . ILE A 1 75 ? 6.043 1.861 2.485 1.00 86.69 75 ILE A CA 1
ATOM 612 C C . ILE A 1 75 ? 6.593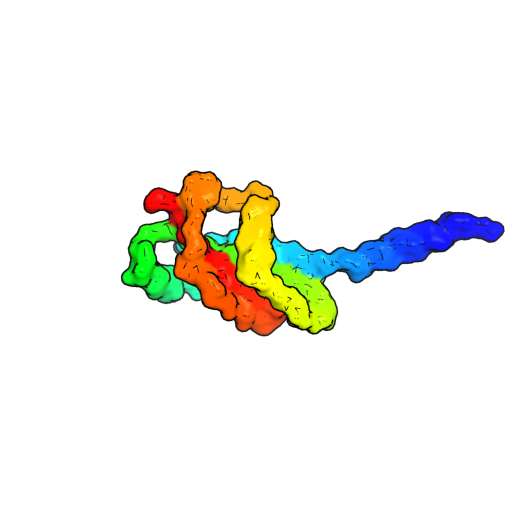 2.332 3.833 1.00 86.69 75 ILE A C 1
ATOM 614 O O . ILE A 1 75 ? 6.223 3.405 4.307 1.00 86.69 75 ILE A O 1
ATOM 618 N N . SER A 1 76 ? 7.522 1.588 4.448 1.00 86.06 76 SER A N 1
ATOM 619 C CA . SER A 1 76 ? 8.044 1.954 5.771 1.00 86.06 76 SER A CA 1
ATOM 620 C C . SER A 1 76 ? 8.743 3.318 5.776 1.00 86.06 76 SER A C 1
ATOM 622 O O . SER A 1 76 ? 8.534 4.097 6.706 1.00 86.06 76 SER A O 1
ATOM 624 N N . LEU A 1 77 ? 9.469 3.662 4.710 1.00 85.25 77 LEU A N 1
ATOM 625 C CA . LEU A 1 77 ? 10.166 4.943 4.558 1.00 85.25 77 LEU A CA 1
ATOM 626 C C . LEU A 1 77 ? 9.266 6.110 4.122 1.00 85.25 77 LEU A C 1
ATOM 628 O O . LEU A 1 77 ? 9.688 7.264 4.222 1.00 85.25 77 LEU A O 1
ATOM 632 N N . PHE A 1 78 ? 8.050 5.842 3.644 1.00 85.88 78 PHE A N 1
ATOM 633 C CA . PHE A 1 78 ? 7.149 6.883 3.161 1.00 85.88 78 PHE A CA 1
ATOM 634 C C . PHE A 1 78 ? 6.750 7.824 4.304 1.00 85.88 78 PHE A C 1
ATOM 636 O O . PHE A 1 78 ? 6.180 7.384 5.301 1.00 85.88 78 PHE A O 1
ATOM 643 N N . LYS A 1 79 ? 7.074 9.116 4.193 1.00 83.12 79 LYS A N 1
ATOM 644 C CA . LYS A 1 79 ? 6.857 10.081 5.287 1.00 83.12 79 LYS A CA 1
ATOM 645 C C . LYS A 1 79 ? 5.389 10.472 5.456 1.00 83.12 79 LYS A C 1
ATOM 647 O O . LYS A 1 79 ? 4.943 10.657 6.580 1.00 83.12 79 LYS A O 1
ATOM 652 N N . ASN A 1 80 ? 4.648 10.553 4.355 1.00 85.62 80 ASN A N 1
ATOM 653 C CA . ASN A 1 80 ? 3.286 11.084 4.326 1.00 85.62 80 ASN A CA 1
ATOM 654 C C . ASN A 1 80 ? 2.255 9.949 4.305 1.00 85.62 80 ASN A C 1
ATOM 656 O O . ASN A 1 80 ? 1.437 9.870 3.394 1.00 85.62 80 ASN A O 1
ATOM 660 N N . LYS A 1 81 ? 2.340 9.020 5.262 1.00 89.94 81 LYS A N 1
ATOM 661 C CA . LYS A 1 81 ? 1.341 7.947 5.368 1.00 89.94 81 LYS A CA 1
ATOM 662 C C . LYS A 1 81 ? -0.022 8.528 5.777 1.00 89.94 81 LYS A C 1
ATOM 664 O O . LYS A 1 81 ? -0.034 9.467 6.578 1.00 89.94 81 LYS A O 1
ATOM 669 N N . PRO A 1 82 ? -1.138 7.958 5.289 1.00 91.00 82 PRO A N 1
ATOM 670 C CA . PRO A 1 82 ? -2.466 8.249 5.821 1.00 91.00 82 PRO A CA 1
ATOM 671 C C . PRO A 1 82 ? -2.505 8.032 7.334 1.00 91.00 82 PRO A C 1
ATOM 673 O O . PR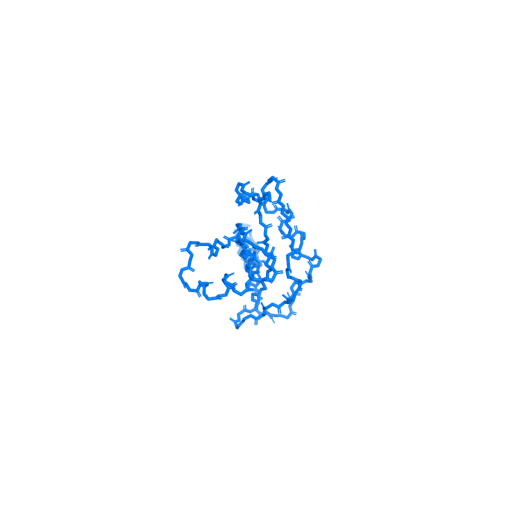O A 1 82 ? -1.796 7.167 7.860 1.00 91.00 82 PRO A O 1
ATOM 676 N N . LYS A 1 83 ? -3.317 8.822 8.040 1.00 91.00 83 LYS A N 1
ATOM 677 C CA . LYS A 1 83 ? -3.362 8.816 9.509 1.00 91.00 83 LYS A CA 1
ATOM 678 C C . LYS A 1 83 ? -3.776 7.444 10.042 1.00 91.00 83 LYS A C 1
ATOM 680 O O . LYS A 1 83 ? -3.188 6.950 10.998 1.00 91.00 83 LYS A O 1
ATOM 685 N N . GLU A 1 84 ? -4.733 6.821 9.374 1.00 90.31 84 GLU A N 1
ATOM 686 C CA . GLU A 1 84 ? -5.276 5.494 9.647 1.00 90.31 84 GLU A CA 1
ATOM 687 C C . GLU A 1 84 ? -4.169 4.432 9.604 1.00 90.31 84 GLU A C 1
ATOM 689 O O . GLU A 1 84 ? -4.129 3.530 10.438 1.00 90.31 84 GLU A O 1
ATOM 694 N N . CYS A 1 85 ? -3.215 4.580 8.679 1.00 90.38 85 CYS A N 1
ATOM 695 C CA . CYS A 1 85 ? -2.090 3.662 8.494 1.00 90.38 85 CYS A CA 1
ATOM 696 C C . CYS A 1 85 ? -0.924 3.902 9.468 1.00 90.38 85 CYS A C 1
ATOM 698 O O . CYS A 1 85 ? 0.030 3.123 9.486 1.00 90.38 85 CYS A O 1
ATOM 700 N N . LEU A 1 86 ? -0.942 4.991 10.247 1.00 89.38 86 LEU A N 1
ATOM 701 C CA . LEU A 1 86 ? 0.067 5.234 11.284 1.00 89.38 86 LEU A CA 1
ATOM 702 C C . LEU A 1 86 ? -0.210 4.420 12.550 1.00 89.38 86 LEU A C 1
ATOM 704 O O . LEU A 1 86 ? 0.732 4.069 13.258 1.00 89.38 86 LEU A O 1
ATOM 708 N N . GLU A 1 87 ? -1.483 4.143 12.840 1.00 85.19 87 GLU A N 1
ATOM 709 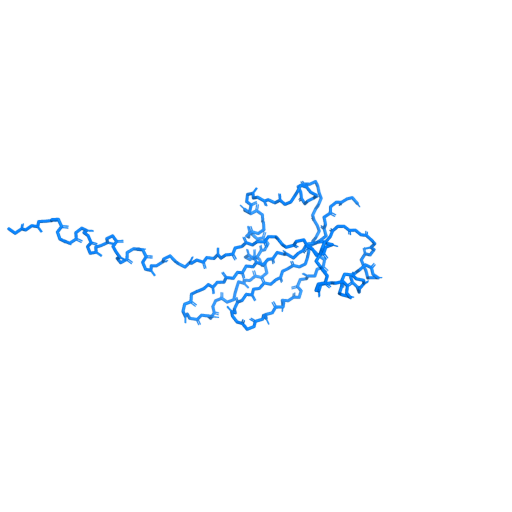C CA . GLU A 1 87 ? -1.895 3.404 14.037 1.00 85.19 87 GLU A CA 1
ATOM 710 C C . GLU A 1 87 ? -1.760 1.895 13.838 1.00 85.19 87 GLU A C 1
ATOM 712 O O . GLU A 1 87 ? -1.139 1.205 14.648 1.00 85.19 87 GLU A O 1
ATOM 717 N N . HIS A 1 88 ? -2.325 1.390 12.744 1.00 88.69 88 HIS A N 1
ATOM 718 C CA . HIS A 1 88 ? -2.271 -0.014 12.376 1.00 88.69 88 HIS A CA 1
ATOM 719 C C . HIS A 1 88 ? -2.271 -0.132 10.856 1.00 88.69 88 HIS A C 1
ATOM 721 O O . HIS A 1 88 ? -3.027 0.554 10.169 1.00 88.69 88 HIS A O 1
ATOM 727 N N . MET A 1 89 ? -1.387 -0.981 10.341 1.00 90.62 89 MET A N 1
ATOM 728 C CA . MET A 1 89 ? -1.207 -1.194 8.915 1.00 90.62 89 MET A CA 1
ATOM 729 C C . MET A 1 89 ? -0.924 -2.669 8.672 1.00 90.62 89 MET A C 1
ATOM 731 O O . MET A 1 89 ? 0.071 -3.211 9.161 1.00 90.62 89 MET A O 1
ATOM 735 N N . GLU A 1 90 ? -1.779 -3.287 7.877 1.00 90.56 90 GLU A N 1
ATOM 736 C CA . GLU A 1 90 ? -1.701 -4.681 7.478 1.00 90.56 90 GLU A CA 1
ATOM 737 C C . GLU A 1 90 ? -1.576 -4.757 5.956 1.00 90.56 90 GLU A C 1
ATOM 739 O O . GLU A 1 90 ? -2.296 -4.085 5.220 1.00 90.56 90 GLU A O 1
ATOM 744 N N . ILE A 1 91 ? -0.638 -5.567 5.468 1.00 88.56 91 ILE A N 1
ATOM 745 C CA . ILE A 1 91 ? -0.523 -5.858 4.037 1.00 88.56 91 ILE A CA 1
ATOM 746 C C . ILE A 1 91 ? -1.395 -7.078 3.767 1.00 88.56 91 ILE A C 1
ATOM 748 O O . ILE A 1 91 ? -1.052 -8.171 4.209 1.00 88.56 91 ILE A O 1
ATOM 752 N N . ILE A 1 92 ? -2.509 -6.866 3.070 1.00 85.06 92 ILE A N 1
ATOM 753 C CA . ILE A 1 92 ? -3.557 -7.882 2.870 1.00 85.06 92 ILE A CA 1
ATOM 754 C C . ILE A 1 92 ? -3.406 -8.653 1.563 1.00 85.06 92 ILE A C 1
ATOM 756 O O . ILE A 1 92 ? -3.934 -9.751 1.429 1.00 85.06 92 ILE A O 1
ATOM 760 N N . ASP A 1 93 ? -2.667 -8.104 0.603 1.00 72.44 93 ASP A N 1
ATOM 761 C CA . ASP A 1 93 ? -2.325 -8.834 -0.605 1.00 72.44 93 ASP A CA 1
ATOM 762 C C . ASP A 1 93 ? -0.887 -8.520 -1.032 1.00 72.44 93 ASP A C 1
ATOM 764 O O . ASP A 1 93 ? -0.471 -7.373 -1.226 1.00 72.44 93 ASP A O 1
ATOM 768 N N . GLU A 1 94 ? -0.107 -9.599 -1.094 1.00 62.09 94 GLU A N 1
ATOM 769 C CA . GLU A 1 94 ? 1.293 -9.620 -1.511 1.00 62.09 94 GLU A CA 1
ATOM 770 C C . GLU A 1 94 ? 1.444 -9.932 -3.009 1.00 62.09 94 GLU A C 1
ATOM 772 O O . GLU A 1 94 ? 2.565 -9.943 -3.535 1.00 62.09 94 GLU A O 1
ATOM 777 N N . SER A 1 95 ? 0.330 -10.220 -3.690 1.00 52.53 95 SER A N 1
ATOM 778 C CA . SER A 1 95 ? 0.266 -10.463 -5.120 1.00 52.53 95 SER A CA 1
ATOM 779 C C . SER A 1 95 ? 0.536 -9.159 -5.872 1.00 52.53 95 SER A C 1
ATOM 781 O O . SER A 1 95 ? 0.038 -8.080 -5.562 1.00 52.53 95 SER A O 1
ATOM 783 N N . ARG A 1 96 ? 1.464 -9.242 -6.824 1.00 55.59 96 ARG A N 1
ATOM 784 C CA . ARG A 1 96 ? 1.995 -8.084 -7.543 1.00 55.59 96 ARG A CA 1
ATOM 785 C C . ARG A 1 96 ? 1.087 -7.793 -8.725 1.00 55.59 96 ARG A C 1
ATOM 787 O O . ARG A 1 96 ? 1.155 -8.521 -9.714 1.00 55.59 96 ARG A O 1
ATOM 794 N N . ASN A 1 97 ? 0.325 -6.707 -8.671 1.00 55.91 97 ASN A N 1
ATOM 795 C CA . ASN A 1 97 ? -0.371 -6.212 -9.854 1.00 55.91 97 ASN A CA 1
ATOM 796 C C . ASN A 1 97 ? 0.539 -5.248 -10.616 1.00 55.91 97 ASN A C 1
ATOM 798 O O . ASN A 1 97 ? 0.786 -4.117 -10.197 1.00 55.91 97 ASN A O 1
ATOM 802 N N . LEU A 1 98 ? 1.082 -5.762 -11.722 1.00 52.19 98 LEU A N 1
ATOM 803 C CA . LEU A 1 98 ? 1.862 -5.019 -12.703 1.00 52.19 98 LEU A CA 1
ATOM 804 C C . LEU A 1 98 ? 0.893 -4.472 -13.752 1.00 52.19 98 LEU A C 1
ATOM 806 O O . LEU A 1 98 ? 0.310 -5.260 -14.495 1.00 52.19 98 LEU A O 1
ATOM 810 N N . TYR A 1 99 ? 0.731 -3.154 -13.836 1.00 56.22 99 TYR A N 1
ATOM 811 C CA . TYR A 1 99 ? 0.019 -2.527 -14.953 1.00 56.22 99 TYR A CA 1
ATOM 812 C C . TYR A 1 99 ? 1.006 -1.953 -15.980 1.00 56.22 99 TYR A C 1
ATOM 814 O O . TYR A 1 99 ? 2.196 -1.766 -15.696 1.00 56.22 99 TYR A O 1
ATOM 822 N N . GLU A 1 100 ? 0.526 -1.725 -17.206 1.00 43.50 100 GLU A N 1
ATOM 823 C CA . GLU A 1 100 ? 1.333 -1.172 -18.299 1.00 43.50 100 GLU A CA 1
ATOM 824 C C . GLU A 1 100 ? 1.951 0.171 -17.873 1.00 43.50 100 GLU A C 1
ATOM 826 O O . GLU A 1 100 ? 1.240 1.124 -17.569 1.00 43.50 100 GLU A O 1
ATOM 831 N N . GLY A 1 101 ? 3.286 0.222 -17.790 1.00 50.81 101 GLY A N 1
ATOM 832 C CA . GLY A 1 101 ? 4.031 1.364 -17.238 1.00 50.81 101 GLY A CA 1
ATOM 833 C C . GLY A 1 101 ? 5.038 1.010 -16.138 1.00 50.81 101 GLY A C 1
ATOM 834 O O . GLY A 1 101 ? 5.781 1.881 -15.703 1.00 50.81 101 GLY A O 1
ATOM 835 N N . GLY A 1 102 ? 5.103 -0.255 -15.698 1.00 54.38 102 GLY A N 1
ATOM 836 C CA . GLY A 1 102 ? 6.124 -0.711 -14.741 1.00 54.38 102 GLY A CA 1
ATOM 837 C C . GLY A 1 102 ? 5.833 -0.346 -13.281 1.00 54.38 102 GLY A C 1
ATOM 838 O O . GLY A 1 102 ? 6.710 -0.490 -12.428 1.00 54.38 102 GLY A O 1
ATOM 839 N N . GLY A 1 103 ? 4.609 0.108 -12.995 1.00 63.00 103 GLY A N 1
ATOM 840 C CA . GLY A 1 103 ? 4.119 0.344 -11.642 1.00 63.00 103 GLY A CA 1
ATOM 841 C C . GLY A 1 103 ? 3.819 -0.957 -10.902 1.00 63.00 103 GLY A C 1
ATOM 842 O O . GLY A 1 103 ? 3.330 -1.925 -11.488 1.00 63.00 103 GLY A O 1
ATOM 843 N N . GLU A 1 104 ? 4.113 -0.974 -9.605 1.00 71.50 104 GLU A N 1
ATOM 844 C CA . GLU A 1 104 ? 3.710 -2.040 -8.691 1.00 71.50 104 GLU A CA 1
ATOM 845 C C . GLU A 1 104 ? 2.778 -1.498 -7.621 1.00 71.50 104 GLU A C 1
ATOM 847 O O . GLU A 1 104 ? 2.973 -0.394 -7.111 1.00 71.50 104 GLU A O 1
ATOM 852 N N . THR A 1 105 ? 1.790 -2.310 -7.261 1.00 77.50 105 THR A N 1
ATOM 853 C CA . THR A 1 105 ? 0.805 -1.985 -6.235 1.00 77.50 105 THR A CA 1
ATOM 854 C C . THR A 1 105 ? 0.840 -3.021 -5.117 1.00 77.50 105 THR A C 1
ATOM 856 O O . THR A 1 105 ? 1.048 -4.209 -5.366 1.00 77.50 105 THR A O 1
ATOM 859 N N . ILE A 1 106 ? 0.695 -2.557 -3.877 1.00 84.38 106 ILE A N 1
ATOM 860 C CA . ILE A 1 106 ? 0.420 -3.391 -2.703 1.00 84.38 106 ILE A CA 1
ATOM 861 C C . ILE A 1 106 ? -0.857 -2.896 -2.061 1.00 84.38 106 ILE A C 1
ATOM 863 O O . ILE A 1 106 ? -1.039 -1.694 -1.862 1.00 84.38 106 ILE A O 1
ATOM 867 N N . TYR A 1 107 ? -1.695 -3.844 -1.676 1.00 86.75 107 TYR A N 1
ATOM 868 C CA . TYR A 1 107 ? -2.937 -3.571 -0.989 1.00 86.75 107 TYR A CA 1
ATOM 869 C C . TYR A 1 107 ? -2.725 -3.584 0.514 1.00 86.75 107 TYR A C 1
ATOM 871 O O . TYR A 1 107 ? -2.082 -4.475 1.079 1.00 86.75 107 TYR A O 1
ATOM 879 N N . ILE A 1 108 ? -3.240 -2.544 1.149 1.00 89.75 108 ILE A N 1
ATOM 880 C CA . ILE A 1 108 ? -3.004 -2.248 2.548 1.00 89.75 108 ILE A CA 1
ATOM 881 C C . ILE A 1 108 ? -4.353 -2.015 3.207 1.00 89.75 108 ILE A C 1
ATOM 883 O O . ILE A 1 108 ? -5.158 -1.221 2.727 1.00 89.75 108 ILE A O 1
ATOM 887 N N . ARG A 1 109 ? -4.576 -2.676 4.335 1.00 92.06 109 ARG A N 1
ATOM 888 C CA . ARG A 1 109 ? -5.638 -2.331 5.270 1.00 92.06 109 ARG A CA 1
ATOM 889 C C . ARG A 1 109 ? -5.053 -1.485 6.389 1.00 92.06 109 ARG A C 1
ATOM 891 O O . ARG A 1 109 ? -3.969 -1.777 6.895 1.00 92.06 109 ARG A O 1
ATOM 898 N N . CYS A 1 110 ? -5.763 -0.437 6.767 1.00 90.50 110 CYS A N 1
ATOM 899 C CA . CYS A 1 110 ? -5.371 0.473 7.827 1.00 90.50 110 CYS A CA 1
ATOM 900 C C . CYS A 1 110 ? -6.497 0.633 8.854 1.00 90.50 110 CYS A C 1
ATOM 902 O O . CYS A 1 110 ? -7.672 0.456 8.535 1.00 90.50 110 CYS A O 1
ATOM 904 N N . GLY A 1 111 ? -6.138 0.987 10.088 1.00 84.06 111 GLY A N 1
ATOM 905 C CA . GLY A 1 111 ? -7.095 1.131 11.190 1.00 84.06 111 GLY A CA 1
ATOM 906 C C . GLY A 1 111 ? -7.283 -0.134 12.038 1.00 84.06 111 GLY A C 1
ATOM 907 O O . GLY A 1 111 ? -6.520 -1.088 11.920 1.00 84.06 111 GLY A O 1
ATOM 908 N N . LYS A 1 112 ? -8.242 -0.084 12.968 1.00 59.62 112 LYS A N 1
ATOM 909 C CA . LYS A 1 112 ? -8.472 -1.119 13.991 1.00 59.62 112 LYS A CA 1
ATOM 910 C C . LYS A 1 112 ? -9.321 -2.281 13.505 1.00 59.62 112 LYS A C 1
ATOM 912 O O . LYS A 1 112 ? -10.266 -2.019 12.733 1.00 59.62 112 LYS A O 1
#

Secondary structure (DSSP, 8-state):
--TTHHHHHHHHHHHTT---EEEEEEESSS-GGGHHHHHHHHHHH-S-EEEEEEEEE--TT---PPPHHHHHHHHHH-SS--SHHHH-EEEEEEEEEEETTTEEEEEEEE--

Radius of gyration: 18.64 Å; chains: 1; bounding box: 56×41×35 Å

Sequence (112 aa):
MNKLFPLFLALNTMLLGCTSIDNRFLDINENHYYADWLKTIEESNGEGVYFIFEAVDFSETGEKKPSLRRLKKLISLFKNKPKECLEHMEIIDESRNLYEGGGETIYIRCGK

pLDDT: mean 73.25, std 16.66, range [43.31, 93.0]

Organism: NCBI:txid150120

Foldseek 3Di:
DDPVVVVVVVVVVVVVPPFDWDWDKDWLVPDPVCVVVLVVCCVVPNDATKIKIKTAGQPPVLPCQDQLVRSVVCVVPDPDDDPQVVVPKDFPDSDWDQDPRSMTITMITGHD

=== Feature glossary ===
The record interleaves many kinds of information about one protein. Here is each kind framed as the question it answers.

Q: What known structures does this most resemble?
A: Structural nearest neighbors (via Foldseek easy-search vs the PDB). Reported per hit: target PDB id, E-value, and alignment TM-score. A TM-score above ~0.5 is the conventional threshold for 'same fold'.

Q: Where is each backbone atom in 3D?
A: The mmCIF table is the protein's shape written out atom by atom. For each backbone N, Cα, C, and carbonyl O, it records an (x, y, z) coordinate triple in Å plus the residue type, chain letter, and residue number.

Q: What are the backbone torsion angles?
A: The φ/ψ torsion pair specifies the backbone conformation at each residue. φ rotates about the N–Cα bond, ψ about the Cα–C bond. Steric clashes forbid most of the (φ, ψ) plane — the allowed regions (α-helix basin, β-sheet basin, left-handed helix) are the Ramachandran-allowed regions.

Q: Which residues are buried vs exposed?
A: Solvent-accessible surface area (SASA) is the area in Å² traced out by the centre of a 1.4 Å probe sphere (a water molecule) rolled over the protein's van der Waals surface (Shrake–Rupley / Lee–Richards construction). Buried residues have near-zero SASA; fully exposed residues can exceed 200 Å². The total SASA scales roughly with the number of surface residues.

Q: How confident is the AlphaFold model at each residue?
A: pLDDT is the predicted lDDT-Cα score: AlphaFold's confidence that the local environment of each residue (all inter-atomic distances within 15 Å) is correctly placed. It is a per-residue number between 0 and 100, with higher meaning more reliable.

Q: What does the local fold look like, residue by residue?
A: 3Di is Foldseek's structural alphabet. Each residue is assigned one of twenty discrete states based on how its Cα sits relative to its spatial (not sequential) neighbors. Aligning 3Di strings finds structural homologs roughly as well as full 3D superposition, but orders of magnitude faster.

Q: How big and how compact is the whole molecule?
A: Radius of gyration (Rg) is the root-mean-square distance of Cα atoms from their centroid — a single number for overall size and compactness. A globular domain of N residues has Rg ≈ 2.2·N^0.38 Å; an extended or disordered chain has a much larger Rg. The Cα contact count is the number of residue pairs whose Cα atoms are within 8 Å and are more than four positions apart in sequence — a standard proxy for tertiary packing density. The bounding box is the smallest axis-aligned box enclosing all Cα atoms.

Q: Which residues are in helices, strands, or loops?
A: DSSP 8-state secondary structure assigns each residue one of H (α-helix), G (3₁₀-helix), I (π-helix), E (extended β-strand), B (isolated β-bridge), T (hydrogen-bonded turn), S (bend), or '-' (coil). The assignment is computed from backbone hydrogen-bond geometry via the Kabsch–Sander algorithm.

Q: How mobile is each atom in the crystal?
A: Crystallographic B-factors measure how much each atom's electron density is smeared out, in Å². They rise in mobile loops and surface residues and fall in the buried interior. In AlphaFold models this column is repurposed to hold pLDDT instead.

Q: What if only a Cα trace is available?
A: P-SEA three-state annotation labels each residue as helix, strand, or coil based purely on the geometry of the Cα trace. It serves as a fallback when the full backbone (and thus DSSP) is unavailable.

Q: What family and function is it annotated with?
A: Database cross-references. InterPro integrates a dozen domain/family signature databases into unified entries with residue-range hits. GO terms attach function/process/location labels with evidence codes. CATH codes position the fold in a four-level structural taxonomy. Organism is the NCBI-taxonomy species name.

Q: Are the domains correctly placed relative to each other?
A: Predicted Aligned Error (PAE) is an AlphaFold confidence matrix: entry (i, j) is the expected error in the position of residue j, in ångströms, when the prediction is superimposed on the true structure at residue i. Low PAE within a block of residues means that block is internally rigid and well-predicted; high PAE between two blocks means their relative placement is uncertain even if each block individually is confident.

Q: What do the diagnostic plots show?
A: Three diagnostic plots accompany the record. The Cα contact map visualizes the tertiary structure as a 2D adjacency matrix (8 Å cutoff, sequence-local contacts suppressed). The Ramachandran plot shows the distribution of backbone (φ, ψ) torsions, with points in the α and β basins reflecting secondary structure content. The PAE plot shows AlphaFold's inter-residue confidence as a color matrix.

Q: What is the amino-acid chain?
A: Primary structure: the covalent order of the twenty standard amino acids along the backbone. Two proteins with the same sequence will (almost always) fold to the same structure; two with 30% identity often share a fold but not the details.

Q: What do the rendered images show?
A: The six renders are orthographic views along the three Cartesian axes in both directions. Representation (cartoon, sticks, or surface) and color scheme (sequence-rainbow or by-chain) vary across proteins so the training set covers all the common visualization conventions.